Protein AF-A0A527W7A8-F1 (afdb_monomer_lite)

Secondary structure (DSSP, 8-state):
-PPPP------PPP--S-S----S---HHHHHHHHHHTHHHHHHHHHHHHHHHHHHHHHSPPP---------------------HHHHHHHHHHHHHHHHHHHT-HHHHHHHHHHHTTTT-HHHHSPPPP-

pLDDT: mean 78.2, std 15.67, range [44.62, 98.12]

Sequence (131 aa):
MNYANFPIDKRVPLPSADQEKGEDFIDVERLLGMAARQAKVVAVCAAIGLFLGVIYLQTTPKQYMSVASVLIDEGVNKVMDDISAASATQQTDATILSQIEILNSARLASEVVDKLKLDQNQDFMSPPQSA

Structure (mmCIF, N/CA/C/O backbone):
data_AF-A0A527W7A8-F1
#
_entry.id   AF-A0A527W7A8-F1
#
loop_
_atom_site.group_PDB
_atom_site.id
_atom_site.type_symbol
_atom_site.label_atom_id
_atom_site.label_alt_id
_atom_site.label_comp_id
_atom_site.label_asym_id
_atom_site.label_entity_id
_atom_site.label_seq_id
_atom_site.pdbx_PDB_ins_code
_atom_site.Cartn_x
_atom_site.Cartn_y
_atom_site.Cartn_z
_atom_site.occupancy
_atom_site.B_iso_or_equiv
_atom_site.auth_seq_id
_atom_site.auth_comp_id
_atom_site.auth_asym_id
_atom_site.auth_atom_id
_atom_site.pdbx_PDB_model_num
ATOM 1 N N . MET A 1 1 ? 74.240 38.604 -50.793 1.00 44.62 1 MET A N 1
ATOM 2 C CA . MET A 1 1 ? 72.874 38.109 -51.068 1.00 44.62 1 MET A CA 1
ATOM 3 C C . MET A 1 1 ? 72.053 38.321 -49.808 1.00 44.62 1 MET A C 1
ATOM 5 O O . MET A 1 1 ? 72.581 38.152 -48.720 1.00 44.62 1 MET A O 1
ATOM 9 N N . ASN A 1 2 ? 70.847 38.846 -49.988 1.00 54.19 2 ASN A N 1
ATOM 10 C CA . ASN A 1 2 ? 70.000 39.506 -48.996 1.00 54.19 2 ASN A CA 1
ATOM 11 C C . ASN A 1 2 ? 69.406 38.497 -47.990 1.00 54.19 2 ASN A C 1
ATOM 13 O O . ASN A 1 2 ? 68.955 37.435 -48.414 1.00 54.19 2 ASN A O 1
ATOM 17 N N . TYR A 1 3 ? 69.385 38.809 -46.691 1.00 57.94 3 TYR A N 1
ATOM 18 C CA . TYR A 1 3 ? 68.708 37.972 -45.691 1.00 57.94 3 TYR A CA 1
ATOM 19 C C . TYR A 1 3 ? 67.202 38.260 -45.720 1.00 57.94 3 TYR A C 1
ATOM 21 O O . TYR A 1 3 ? 66.781 39.411 -45.623 1.00 57.94 3 TYR A O 1
ATOM 29 N N . ALA A 1 4 ? 66.393 37.215 -45.891 1.00 68.75 4 ALA A N 1
ATOM 30 C CA . ALA A 1 4 ? 64.939 37.314 -45.901 1.00 68.75 4 ALA A CA 1
ATOM 31 C C . ALA A 1 4 ? 64.403 37.604 -44.488 1.00 68.75 4 ALA A C 1
ATOM 33 O O . ALA A 1 4 ? 64.673 36.862 -43.546 1.00 68.75 4 ALA A O 1
ATOM 34 N N . ASN A 1 5 ? 63.629 38.681 -44.360 1.00 59.59 5 ASN A N 1
ATOM 35 C CA . ASN A 1 5 ? 62.878 39.036 -43.161 1.00 59.59 5 ASN A CA 1
ATOM 36 C C . ASN A 1 5 ? 61.543 38.273 -43.146 1.00 59.59 5 ASN A C 1
ATOM 38 O O . ASN A 1 5 ? 60.737 38.447 -44.059 1.00 59.59 5 ASN A O 1
ATOM 42 N N . PHE A 1 6 ? 61.290 37.470 -42.111 1.00 67.25 6 PHE A N 1
ATOM 43 C CA . PHE A 1 6 ? 60.001 36.807 -41.889 1.00 67.25 6 PHE A CA 1
ATOM 44 C C . PHE A 1 6 ? 59.363 37.323 -40.591 1.00 67.25 6 PHE A C 1
ATOM 46 O O . PHE A 1 6 ? 59.891 37.046 -39.514 1.00 67.25 6 PHE A O 1
ATOM 53 N N . PRO A 1 7 ? 58.223 38.034 -40.648 1.00 65.19 7 PRO A N 1
ATOM 54 C CA . PRO A 1 7 ? 57.459 38.361 -39.456 1.00 65.19 7 PRO A CA 1
ATOM 55 C C . PRO A 1 7 ? 56.517 37.194 -39.143 1.00 65.19 7 PRO A C 1
ATOM 57 O O . PRO A 1 7 ? 55.516 36.997 -39.827 1.00 65.19 7 PRO A O 1
ATOM 60 N N . ILE A 1 8 ? 56.828 36.407 -38.115 1.00 62.62 8 ILE A N 1
ATOM 61 C CA . ILE A 1 8 ? 55.881 35.435 -37.561 1.00 62.62 8 ILE A CA 1
ATOM 62 C C . ILE A 1 8 ? 55.418 35.965 -36.209 1.00 62.62 8 ILE A C 1
ATOM 64 O O . ILE A 1 8 ? 55.997 35.671 -35.165 1.00 62.62 8 ILE A O 1
ATOM 68 N N . ASP A 1 9 ? 54.365 36.781 -36.265 1.00 65.06 9 ASP A N 1
ATOM 69 C CA . ASP A 1 9 ? 53.503 37.084 -35.127 1.00 65.06 9 ASP A CA 1
ATOM 70 C C . ASP A 1 9 ? 52.840 35.772 -34.687 1.00 65.06 9 ASP A C 1
ATOM 72 O O . ASP A 1 9 ? 51.842 35.324 -35.250 1.00 65.06 9 ASP A O 1
ATOM 76 N N . LYS A 1 10 ? 53.453 35.086 -33.721 1.00 61.34 10 LYS A N 1
ATOM 77 C CA . LYS A 1 10 ? 52.819 33.976 -33.010 1.00 61.34 10 LYS A CA 1
ATOM 78 C C . LYS A 1 10 ? 52.218 34.537 -31.732 1.00 61.34 10 LYS A C 1
ATOM 80 O O . LYS A 1 10 ? 52.777 34.395 -30.647 1.00 61.34 10 LYS A O 1
ATOM 85 N N . ARG A 1 11 ? 51.023 35.114 -31.858 1.00 65.44 11 ARG A N 1
ATOM 86 C CA . ARG A 1 11 ? 50.058 35.086 -30.757 1.00 65.44 11 ARG A CA 1
ATOM 87 C C . ARG A 1 11 ? 49.715 33.622 -30.526 1.00 65.44 11 ARG A C 1
ATOM 89 O O . ARG A 1 11 ? 48.864 33.059 -31.207 1.00 65.44 11 ARG A O 1
ATOM 96 N N . VAL A 1 12 ? 50.452 32.977 -29.630 1.00 67.75 12 VAL A N 1
ATOM 97 C CA . VAL A 1 12 ? 50.044 31.686 -29.088 1.00 67.75 12 VAL A CA 1
ATOM 98 C C . VAL A 1 12 ? 48.730 31.961 -28.355 1.00 67.75 12 VAL A C 1
ATOM 100 O O . VAL A 1 12 ? 48.738 32.781 -27.433 1.00 67.75 12 VAL A O 1
ATOM 103 N N . PRO A 1 13 ? 47.594 31.376 -28.772 1.00 61.34 13 PRO A N 1
ATOM 104 C CA . PRO A 1 13 ? 46.375 31.499 -27.998 1.00 61.34 13 PRO A CA 1
ATOM 105 C C . PRO A 1 13 ? 46.662 30.866 -26.640 1.00 61.34 13 PRO A C 1
ATOM 107 O O . PRO A 1 13 ? 47.143 29.732 -26.573 1.00 61.34 13 PRO A O 1
ATOM 110 N N . LEU A 1 14 ? 46.413 31.617 -25.568 1.00 65.12 14 LEU A N 1
ATOM 111 C CA . LEU A 1 14 ? 46.312 31.050 -24.229 1.00 65.12 14 LEU A CA 1
ATOM 112 C C . LEU A 1 14 ? 45.385 29.828 -24.326 1.00 65.12 14 LEU A C 1
ATOM 114 O O . LEU A 1 14 ? 44.365 29.933 -25.015 1.00 65.12 14 LEU A O 1
ATOM 118 N N . PRO A 1 15 ? 45.705 28.683 -23.695 1.00 64.19 15 PRO A N 1
ATOM 119 C CA . PRO A 1 15 ? 44.703 27.644 -23.516 1.00 64.19 15 PRO A CA 1
ATOM 120 C C . PRO A 1 15 ? 43.500 28.324 -22.868 1.00 64.19 15 PRO A C 1
ATOM 122 O O . PRO A 1 15 ? 43.628 28.880 -21.777 1.00 64.19 15 PRO A O 1
ATOM 125 N N . SER A 1 16 ? 42.384 28.388 -23.599 1.00 59.97 16 SER A N 1
ATOM 126 C CA . SER A 1 16 ? 41.155 28.991 -23.110 1.00 59.97 16 SER A CA 1
ATOM 127 C C . SER A 1 16 ? 40.847 28.358 -21.765 1.00 59.97 16 SER A C 1
ATOM 129 O O . SER A 1 16 ? 40.599 27.155 -21.667 1.00 59.97 16 SER A O 1
ATOM 131 N N . ALA A 1 17 ? 40.936 29.179 -20.727 1.00 60.56 17 ALA A N 1
ATOM 132 C CA . ALA A 1 17 ? 40.376 28.893 -19.430 1.00 60.56 17 ALA A CA 1
ATOM 133 C C . ALA A 1 17 ? 38.855 28.859 -19.601 1.00 60.56 17 ALA A C 1
ATOM 135 O O . ALA A 1 17 ? 38.196 29.858 -19.376 1.00 60.56 17 ALA A O 1
ATOM 136 N N . ASP A 1 18 ? 38.344 27.723 -20.068 1.00 54.94 18 ASP A N 1
ATOM 137 C CA . ASP A 1 18 ? 36.932 27.333 -20.038 1.00 54.94 18 ASP A CA 1
ATOM 138 C C . ASP A 1 18 ? 36.839 25.805 -19.831 1.00 54.94 18 ASP A C 1
ATOM 140 O O . ASP A 1 18 ? 35.985 25.118 -20.382 1.00 54.94 18 ASP A O 1
ATOM 144 N N . GLN A 1 19 ? 37.753 25.243 -19.030 1.00 54.28 19 GLN A N 1
ATOM 145 C CA . GLN A 1 19 ? 37.562 23.930 -18.395 1.00 54.28 19 GLN A CA 1
ATOM 146 C C . GLN A 1 19 ? 36.887 24.056 -17.024 1.00 54.28 19 GLN A C 1
ATOM 148 O O . GLN A 1 19 ? 36.992 23.153 -16.210 1.00 54.28 19 GLN A O 1
ATOM 153 N N . GLU A 1 20 ? 36.176 25.151 -16.760 1.00 58.75 20 GLU A N 1
ATOM 154 C CA . GLU A 1 20 ? 35.366 25.299 -15.552 1.00 58.75 20 GLU A CA 1
ATOM 155 C C . GLU A 1 20 ? 34.098 26.100 -15.849 1.00 58.75 20 GLU A C 1
ATOM 157 O O . GLU A 1 20 ? 33.990 27.279 -15.520 1.00 58.75 20 GLU A O 1
ATOM 162 N N . LYS A 1 21 ? 33.107 25.453 -16.474 1.00 52.56 21 LYS A N 1
ATOM 163 C CA . LYS A 1 21 ? 31.703 25.802 -16.229 1.00 52.56 21 LYS A CA 1
ATOM 164 C C . LYS A 1 21 ? 30.752 24.708 -16.686 1.00 52.56 21 LYS A C 1
ATOM 166 O O . LYS A 1 21 ? 30.623 24.416 -17.869 1.00 52.56 21 LYS A O 1
ATOM 171 N N . GLY A 1 22 ? 30.098 24.126 -15.695 1.00 54.97 22 GLY A N 1
ATOM 172 C CA . GLY A 1 22 ? 29.173 23.016 -15.828 1.00 54.97 22 GLY A CA 1
ATOM 173 C C . GLY A 1 22 ? 29.245 22.146 -14.584 1.00 54.97 22 GLY A C 1
ATOM 174 O O . GLY A 1 22 ? 29.568 20.973 -14.685 1.00 54.97 22 GLY A O 1
ATOM 175 N N . GLU A 1 23 ? 29.102 22.783 -13.420 1.00 54.47 23 GLU A N 1
ATOM 176 C CA . GLU A 1 2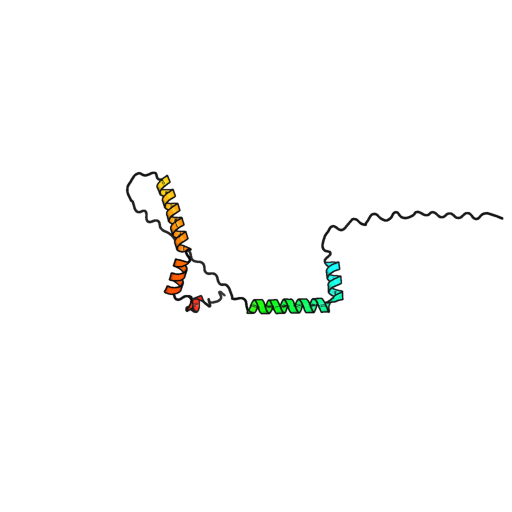3 ? 28.377 22.275 -12.255 1.00 54.47 23 GLU A CA 1
ATOM 177 C C . GLU A 1 23 ? 27.808 20.855 -12.409 1.00 54.47 23 GLU A C 1
ATOM 179 O O . GLU A 1 23 ? 27.144 20.572 -13.398 1.00 54.47 23 GLU A O 1
ATOM 184 N N . ASP A 1 24 ? 28.088 20.011 -11.409 1.00 64.56 24 ASP A N 1
ATOM 185 C CA . ASP A 1 24 ? 27.778 18.581 -11.216 1.00 64.56 24 ASP A CA 1
ATOM 186 C C . ASP A 1 24 ? 26.283 18.221 -11.382 1.00 64.56 24 ASP A C 1
ATOM 188 O O . ASP A 1 24 ? 25.619 17.684 -10.498 1.00 64.56 24 ASP A O 1
ATOM 192 N N . PHE A 1 25 ? 25.716 18.574 -12.528 1.00 68.12 25 PHE A N 1
ATOM 193 C CA . PHE A 1 25 ? 24.344 18.354 -12.921 1.00 68.12 25 PHE A CA 1
ATOM 194 C C . PHE A 1 25 ? 24.336 17.297 -14.010 1.00 68.12 25 PHE A C 1
ATOM 196 O O . PHE A 1 25 ? 25.089 17.326 -14.985 1.00 68.12 25 PHE A O 1
ATOM 203 N N . ILE A 1 26 ? 23.443 16.335 -13.825 1.00 78.81 26 ILE A N 1
ATOM 204 C CA . ILE A 1 26 ? 23.176 15.304 -14.810 1.00 78.81 26 ILE A CA 1
ATOM 205 C C . ILE A 1 26 ? 22.648 15.971 -16.085 1.00 78.81 26 ILE A C 1
ATOM 207 O O . ILE A 1 26 ? 21.526 16.476 -16.125 1.00 78.81 26 ILE A O 1
ATOM 211 N N . ASP A 1 27 ? 23.459 15.938 -17.140 1.00 88.12 27 ASP A N 1
ATOM 212 C CA . ASP A 1 27 ? 23.065 16.346 -18.485 1.00 88.12 27 ASP A CA 1
ATOM 213 C C . ASP A 1 27 ? 22.132 15.281 -19.091 1.00 88.12 27 ASP A C 1
ATOM 215 O O . ASP A 1 27 ? 22.561 14.246 -19.620 1.00 88.12 27 ASP A O 1
ATOM 219 N N . VAL A 1 28 ? 20.825 15.523 -18.959 1.00 90.62 28 VAL A N 1
ATOM 220 C CA . VAL A 1 28 ? 19.759 14.622 -19.424 1.00 90.62 28 VAL A CA 1
ATOM 221 C C . VAL A 1 28 ? 19.810 14.439 -20.941 1.00 90.62 28 VAL A C 1
ATOM 223 O O . VAL A 1 28 ? 19.531 13.346 -21.432 1.00 90.62 28 VAL A O 1
ATOM 226 N N . GLU A 1 29 ? 20.201 15.466 -21.693 1.00 87.62 29 GLU A N 1
ATOM 227 C CA . GLU A 1 29 ? 20.238 15.433 -23.156 1.00 87.62 29 GLU A CA 1
ATOM 228 C C . GLU A 1 29 ? 21.369 14.521 -23.646 1.00 87.62 29 GLU A C 1
ATOM 230 O O . GLU A 1 29 ? 21.175 13.667 -24.523 1.00 87.62 29 GLU A O 1
ATOM 235 N N . ARG A 1 30 ? 22.525 14.592 -22.979 1.00 86.19 30 ARG A N 1
ATOM 236 C CA . ARG A 1 30 ? 23.640 13.669 -23.204 1.00 86.19 30 ARG A CA 1
ATOM 237 C C . ARG A 1 30 ? 23.288 12.226 -22.830 1.00 86.19 30 ARG A C 1
ATOM 239 O O . ARG A 1 30 ? 23.622 11.313 -23.593 1.00 86.19 30 ARG A O 1
ATOM 246 N N . LEU A 1 31 ? 22.593 11.996 -21.713 1.00 87.50 31 LEU A N 1
ATOM 247 C CA . LEU A 1 31 ? 22.129 10.655 -21.322 1.00 87.50 31 LEU A CA 1
ATOM 248 C C . LEU A 1 31 ? 21.106 10.081 -22.306 1.00 87.50 31 LEU A C 1
ATOM 250 O O . LEU A 1 31 ? 21.201 8.911 -22.687 1.00 87.50 31 LEU A O 1
ATOM 254 N N . LEU A 1 32 ? 20.159 10.898 -22.764 1.00 88.94 32 LEU A N 1
ATOM 255 C CA . LEU A 1 32 ? 19.153 10.477 -23.735 1.00 88.94 32 LEU A CA 1
ATOM 256 C C . LEU A 1 32 ? 19.798 10.152 -25.089 1.00 88.94 32 LEU A C 1
ATOM 258 O O . LEU A 1 32 ? 19.444 9.155 -25.720 1.00 88.94 32 LEU A O 1
ATOM 262 N N . GLY A 1 33 ? 20.815 10.919 -25.494 1.00 89.00 33 GLY A N 1
ATOM 263 C CA . GLY A 1 33 ? 21.633 10.624 -26.670 1.00 89.00 33 GLY A CA 1
ATOM 264 C C . GLY A 1 33 ? 22.386 9.290 -26.569 1.00 89.00 33 GLY A C 1
ATOM 265 O O . GLY A 1 33 ? 22.476 8.550 -27.554 1.00 89.00 33 GLY A O 1
ATOM 266 N N . MET A 1 34 ? 22.891 8.936 -25.382 1.00 88.06 34 MET A N 1
ATOM 267 C CA . MET A 1 34 ? 23.497 7.621 -25.128 1.00 88.06 34 MET A CA 1
ATOM 268 C C . MET A 1 34 ? 22.453 6.497 -25.174 1.00 88.06 34 MET A C 1
ATOM 270 O O . MET A 1 34 ? 22.687 5.472 -25.820 1.00 88.06 34 MET A O 1
ATOM 274 N N . ALA A 1 35 ? 21.283 6.705 -24.565 1.00 88.19 35 ALA A N 1
ATOM 275 C CA . ALA A 1 35 ? 20.183 5.742 -24.570 1.00 88.19 35 ALA A CA 1
ATOM 276 C C . ALA A 1 35 ? 19.646 5.480 -25.989 1.00 88.19 35 ALA A C 1
ATOM 278 O O . ALA A 1 35 ? 19.442 4.327 -26.370 1.00 88.19 35 ALA A O 1
ATOM 279 N N . ALA A 1 36 ? 19.493 6.523 -26.811 1.00 89.00 36 ALA A N 1
ATOM 280 C CA . ALA A 1 36 ? 19.019 6.412 -28.192 1.00 89.00 36 ALA A CA 1
ATOM 281 C C . ALA A 1 36 ? 19.965 5.578 -29.075 1.00 89.00 36 ALA A C 1
ATOM 283 O O . ALA A 1 36 ? 19.512 4.787 -29.904 1.00 89.00 36 ALA A O 1
ATOM 284 N N . ARG A 1 37 ? 21.285 5.682 -28.861 1.00 90.62 37 ARG A N 1
ATOM 285 C CA . ARG A 1 37 ? 22.284 4.859 -29.571 1.00 90.62 37 ARG A CA 1
ATOM 286 C C . ARG A 1 37 ? 22.157 3.368 -29.260 1.00 90.62 37 ARG A C 1
ATOM 288 O O . ARG A 1 37 ? 22.506 2.542 -30.100 1.00 90.62 37 ARG A O 1
ATOM 295 N N . GLN A 1 38 ? 21.645 3.018 -28.082 1.00 91.31 38 GLN A N 1
ATOM 296 C CA . GLN A 1 38 ? 21.423 1.639 -27.645 1.00 91.31 38 GLN A CA 1
ATOM 297 C C . GLN A 1 38 ? 19.938 1.345 -27.393 1.00 91.31 38 GLN A C 1
ATOM 299 O O . GLN A 1 38 ? 19.596 0.550 -26.517 1.00 91.31 38 GLN A O 1
ATOM 304 N N . ALA A 1 39 ? 19.047 1.933 -28.201 1.00 90.81 39 ALA A N 1
ATOM 305 C CA . ALA A 1 39 ? 17.598 1.851 -28.007 1.00 90.81 39 ALA A CA 1
ATOM 306 C C . ALA A 1 39 ? 17.070 0.413 -27.860 1.00 90.81 39 ALA A C 1
ATOM 308 O O . ALA A 1 39 ? 16.141 0.179 -27.098 1.00 90.81 39 ALA A O 1
ATOM 309 N N . LYS A 1 40 ? 17.687 -0.574 -28.529 1.00 93.62 40 LYS A N 1
ATOM 310 C CA . LYS A 1 40 ? 17.321 -1.994 -28.379 1.00 93.62 40 LYS A CA 1
ATOM 311 C C . LYS A 1 40 ? 17.557 -2.521 -26.962 1.00 93.62 40 LYS A C 1
ATOM 313 O O . LYS A 1 40 ? 16.691 -3.195 -26.421 1.00 93.62 40 LYS A O 1
ATOM 318 N N . VAL A 1 41 ? 18.709 -2.215 -26.364 1.00 94.38 41 VAL A N 1
ATOM 319 C CA . VAL A 1 41 ? 19.047 -2.657 -24.999 1.00 94.38 41 VAL A CA 1
ATOM 320 C C . VAL A 1 41 ? 18.126 -1.971 -23.995 1.00 94.38 41 VAL A C 1
ATOM 322 O O . VAL A 1 41 ? 17.539 -2.635 -23.145 1.00 94.38 41 VAL A O 1
ATOM 325 N N . VAL A 1 42 ? 17.925 -0.659 -24.154 1.00 94.38 42 VAL A N 1
ATOM 326 C CA . VAL A 1 42 ? 17.009 0.125 -23.312 1.00 94.38 42 VAL A CA 1
ATOM 327 C C . VAL A 1 42 ? 15.581 -0.415 -23.404 1.00 94.38 42 VAL A C 1
ATOM 329 O O . VAL A 1 42 ? 14.940 -0.611 -22.376 1.00 94.38 42 VAL A O 1
ATOM 332 N N . ALA A 1 43 ? 15.099 -0.726 -24.610 1.00 95.38 43 ALA A N 1
ATOM 333 C CA . ALA A 1 43 ? 13.769 -1.289 -24.820 1.00 95.38 43 ALA A CA 1
ATOM 334 C C . ALA A 1 43 ? 13.605 -2.670 -24.170 1.00 95.38 43 ALA A C 1
ATOM 336 O O . ALA A 1 43 ? 12.571 -2.928 -23.560 1.00 95.38 43 ALA A O 1
ATOM 337 N N . VAL A 1 44 ? 14.616 -3.543 -24.249 1.00 97.25 44 VAL A N 1
ATOM 338 C CA . VAL A 1 44 ? 14.589 -4.852 -23.571 1.00 97.25 44 VAL A CA 1
ATOM 339 C C . VAL A 1 44 ? 14.530 -4.676 -22.054 1.00 97.25 44 VAL A C 1
ATOM 341 O O . VAL A 1 44 ? 13.679 -5.283 -21.409 1.00 97.25 44 VAL A O 1
ATOM 344 N N . CYS A 1 45 ? 15.371 -3.813 -21.480 1.00 96.62 45 CYS A N 1
ATOM 345 C CA . CYS A 1 45 ? 15.331 -3.527 -20.045 1.00 96.62 45 CYS A CA 1
ATOM 346 C C . CYS A 1 45 ? 13.980 -2.937 -19.615 1.00 96.62 45 CYS A C 1
ATOM 348 O O . CYS A 1 45 ? 13.419 -3.367 -18.608 1.00 96.62 45 CYS A O 1
ATOM 350 N N . ALA A 1 46 ? 13.430 -2.000 -20.391 1.00 96.50 46 ALA A N 1
ATOM 351 C CA . ALA A 1 46 ? 12.114 -1.424 -20.135 1.00 96.50 46 ALA A CA 1
ATOM 352 C C . ALA A 1 46 ? 11.007 -2.487 -20.196 1.00 96.50 46 ALA A C 1
ATOM 354 O O . ALA A 1 46 ? 10.146 -2.520 -19.321 1.00 96.50 46 ALA A O 1
ATOM 355 N N . ALA A 1 47 ? 11.058 -3.393 -21.176 1.00 97.88 47 ALA A N 1
ATOM 356 C CA . ALA A 1 47 ? 10.107 -4.493 -21.298 1.00 97.88 47 ALA A CA 1
ATOM 357 C C . ALA A 1 47 ? 10.184 -5.453 -20.103 1.00 97.88 47 ALA A C 1
ATOM 359 O O . ALA A 1 47 ? 9.147 -5.839 -19.571 1.00 97.88 47 ALA A O 1
ATOM 360 N N . ILE A 1 48 ? 11.391 -5.794 -19.639 1.00 98.12 48 ILE A N 1
ATOM 361 C CA . ILE A 1 48 ? 11.586 -6.622 -18.439 1.00 98.12 48 ILE A CA 1
ATOM 362 C C . ILE A 1 48 ? 11.030 -5.911 -17.201 1.00 98.12 48 ILE A C 1
ATOM 364 O O . ILE A 1 48 ? 10.290 -6.520 -16.432 1.00 98.12 48 ILE A O 1
ATOM 368 N N . GLY A 1 49 ? 11.341 -4.625 -17.015 1.00 97.94 49 GLY A N 1
ATOM 369 C CA . GLY A 1 49 ? 10.840 -3.842 -15.884 1.00 97.94 49 GLY A CA 1
ATOM 370 C C . GLY A 1 49 ? 9.314 -3.739 -15.876 1.00 97.94 49 GLY A C 1
ATOM 371 O O . GLY A 1 49 ? 8.688 -3.954 -14.841 1.00 97.94 49 GLY A O 1
ATOM 372 N N . LEU A 1 50 ? 8.708 -3.493 -17.039 1.00 98.00 50 LEU A N 1
ATOM 373 C CA . LEU A 1 50 ? 7.255 -3.459 -17.197 1.00 98.00 50 LEU A CA 1
ATOM 374 C C . LEU A 1 50 ? 6.646 -4.833 -16.900 1.00 98.00 50 LEU A C 1
ATOM 376 O O . LEU A 1 50 ? 5.687 -4.925 -16.139 1.00 98.00 50 LEU A O 1
ATOM 380 N N . PHE A 1 51 ? 7.232 -5.904 -17.435 1.00 98.12 51 PHE A N 1
ATOM 381 C CA . PHE A 1 51 ? 6.785 -7.271 -17.182 1.00 98.12 51 PHE A CA 1
ATOM 382 C C . PHE A 1 51 ? 6.816 -7.621 -15.688 1.00 98.12 51 PHE A C 1
ATOM 384 O O . PHE A 1 51 ? 5.824 -8.116 -15.152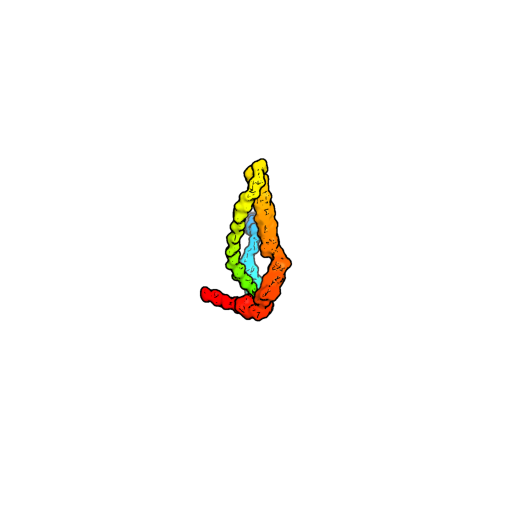 1.00 98.12 51 PHE A O 1
ATOM 391 N N . LEU A 1 52 ? 7.908 -7.295 -14.991 1.00 98.00 52 LEU A N 1
ATOM 392 C CA . LEU A 1 52 ? 8.009 -7.464 -13.539 1.00 98.00 52 LEU A CA 1
ATOM 393 C C . LEU A 1 52 ? 6.989 -6.600 -12.789 1.00 98.00 52 LEU A C 1
ATOM 395 O O . LEU A 1 52 ? 6.374 -7.081 -11.841 1.00 98.00 52 LEU A O 1
ATOM 399 N N . GLY A 1 53 ? 6.765 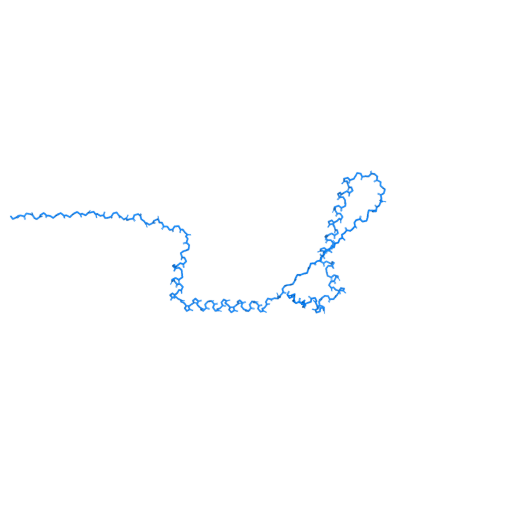-5.359 -13.228 1.00 97.25 53 GLY A N 1
ATOM 400 C CA . GLY A 1 53 ? 5.752 -4.473 -12.654 1.00 97.25 53 GLY A CA 1
ATOM 401 C C . GLY A 1 53 ? 4.332 -5.027 -12.787 1.00 97.25 53 GLY A C 1
ATOM 402 O O . GLY A 1 53 ? 3.558 -4.968 -11.836 1.00 97.25 53 GLY A O 1
ATOM 403 N N . VAL A 1 54 ? 3.997 -5.629 -13.931 1.00 97.19 54 VAL A N 1
ATOM 404 C CA . VAL A 1 54 ? 2.696 -6.285 -14.150 1.00 97.19 54 VAL A CA 1
ATOM 405 C C . VAL A 1 54 ? 2.548 -7.525 -13.271 1.00 97.19 54 VAL A C 1
ATOM 407 O O . VAL A 1 54 ? 1.497 -7.706 -12.657 1.00 97.19 54 VAL A O 1
ATOM 410 N N . ILE A 1 55 ? 3.590 -8.359 -13.171 1.00 97.44 55 ILE A N 1
ATOM 411 C CA . ILE A 1 55 ? 3.589 -9.504 -12.248 1.00 97.44 55 ILE A CA 1
ATOM 412 C C . ILE A 1 55 ? 3.358 -9.019 -10.819 1.00 97.44 55 ILE A C 1
ATOM 414 O O . ILE A 1 55 ? 2.487 -9.548 -10.133 1.00 97.44 55 ILE A O 1
ATOM 418 N N . TYR A 1 56 ? 4.089 -7.988 -10.393 1.00 96.38 56 TYR A N 1
ATOM 419 C CA . TYR A 1 56 ? 3.928 -7.397 -9.072 1.00 96.38 56 TYR A CA 1
ATOM 420 C C . TYR A 1 56 ? 2.471 -6.986 -8.840 1.00 96.38 56 TYR A C 1
ATOM 422 O O . TYR A 1 56 ? 1.839 -7.517 -7.932 1.00 96.38 56 TYR A O 1
ATOM 430 N N . LEU A 1 57 ? 1.890 -6.180 -9.735 1.00 94.12 57 LEU A N 1
ATOM 431 C CA . LEU A 1 57 ? 0.512 -5.697 -9.612 1.00 94.12 57 LEU A CA 1
ATOM 432 C C . LEU A 1 57 ? -0.539 -6.818 -9.550 1.00 94.12 57 LEU A C 1
ATOM 434 O O . LEU A 1 57 ? -1.548 -6.661 -8.868 1.00 94.12 57 LEU A O 1
ATOM 438 N N . GLN A 1 58 ? -0.317 -7.942 -10.239 1.00 93.56 58 GLN A N 1
ATOM 439 C CA . GLN A 1 58 ? -1.216 -9.101 -10.164 1.00 93.56 58 GLN A CA 1
ATOM 440 C C . GLN A 1 58 ? -1.042 -9.929 -8.886 1.00 93.56 58 GLN A C 1
ATOM 442 O O . GLN A 1 58 ? -1.989 -10.579 -8.450 1.00 93.56 58 GLN A O 1
ATOM 447 N N . THR A 1 59 ? 0.154 -9.938 -8.298 1.00 92.25 59 THR A N 1
ATOM 448 C CA . THR A 1 59 ? 0.453 -10.717 -7.082 1.00 92.25 59 THR A CA 1
ATOM 449 C C . THR A 1 59 ? 0.197 -9.948 -5.789 1.00 92.25 59 THR A C 1
ATOM 451 O O . THR A 1 59 ? -0.006 -10.567 -4.745 1.00 92.25 59 THR A O 1
ATOM 454 N N . THR A 1 60 ? 0.201 -8.613 -5.829 1.00 90.12 60 THR A N 1
ATOM 455 C CA . THR A 1 60 ? -0.005 -7.784 -4.641 1.00 90.12 60 THR A CA 1
ATOM 456 C C . THR A 1 60 ? -1.472 -7.833 -4.193 1.00 90.12 60 THR A C 1
ATOM 458 O O . THR A 1 60 ? -2.361 -7.481 -4.972 1.00 90.12 60 THR A O 1
ATOM 461 N N . PRO A 1 61 ? -1.760 -8.224 -2.936 1.00 84.06 61 PRO A N 1
ATOM 462 C CA . PRO A 1 61 ? -3.121 -8.196 -2.418 1.00 84.06 61 PRO A CA 1
ATOM 463 C C . PRO A 1 61 ? -3.617 -6.750 -2.293 1.00 84.06 61 PRO A C 1
ATOM 465 O O . PRO A 1 61 ? -2.879 -5.855 -1.878 1.00 84.06 61 PRO A O 1
ATOM 468 N N . LYS A 1 62 ? -4.889 -6.519 -2.631 1.00 81.31 62 LYS A N 1
ATOM 469 C CA . LYS A 1 62 ? -5.537 -5.212 -2.454 1.00 81.31 62 LYS A CA 1
ATOM 470 C C . LYS A 1 62 ? -5.672 -4.901 -0.961 1.00 81.31 62 LYS A C 1
ATOM 472 O O . LYS A 1 62 ? -6.117 -5.753 -0.197 1.00 81.31 62 LYS A O 1
ATOM 477 N N . GLN A 1 63 ? -5.308 -3.685 -0.561 1.00 81.12 63 GLN A N 1
ATOM 478 C CA . GLN A 1 63 ? -5.482 -3.197 0.808 1.00 81.12 63 GLN A CA 1
ATOM 479 C C . GLN A 1 63 ? -6.731 -2.315 0.886 1.00 81.12 63 GLN A C 1
ATOM 481 O O . GLN A 1 63 ? -6.932 -1.447 0.037 1.00 81.12 63 GLN A O 1
ATOM 486 N N . TYR A 1 64 ? -7.557 -2.542 1.906 1.00 80.94 64 TYR A N 1
ATOM 487 C CA . TYR A 1 64 ? -8.794 -1.802 2.156 1.00 80.94 64 TYR A CA 1
ATOM 488 C C . TYR A 1 64 ? -8.757 -1.208 3.565 1.00 80.94 64 TYR A C 1
ATOM 490 O O . TYR A 1 64 ? -8.248 -1.841 4.488 1.00 80.94 64 TYR A O 1
ATOM 498 N N . MET A 1 65 ? -9.289 0.004 3.733 1.00 80.25 65 MET A N 1
ATOM 499 C CA . MET A 1 65 ? -9.314 0.719 5.011 1.00 80.25 65 MET A CA 1
ATOM 500 C C . MET A 1 65 ? -10.753 1.098 5.364 1.00 80.25 65 MET A C 1
ATOM 502 O O . MET A 1 65 ? -11.470 1.639 4.525 1.00 80.25 65 MET A O 1
ATOM 506 N N . SER A 1 66 ? -11.152 0.839 6.610 1.00 81.56 66 SER A N 1
ATOM 507 C CA . SER A 1 66 ? -12.433 1.263 7.181 1.00 81.56 66 SER A CA 1
ATOM 508 C C . SER A 1 66 ? -12.177 2.098 8.431 1.00 81.56 66 SER A C 1
ATOM 510 O O . SER A 1 66 ? -11.252 1.805 9.189 1.00 81.56 66 SER A O 1
ATOM 512 N N . VAL A 1 67 ? -12.974 3.146 8.633 1.00 84.81 67 VAL A N 1
ATOM 513 C CA . VAL A 1 67 ? -12.830 4.081 9.754 1.00 84.81 67 VAL A CA 1
ATOM 514 C C . VAL A 1 67 ? -14.143 4.135 10.524 1.00 84.81 67 VAL A C 1
ATOM 516 O O . VAL A 1 67 ? -15.208 4.291 9.931 1.00 84.81 67 VAL A O 1
ATOM 519 N N . ALA A 1 68 ? -14.059 4.033 11.849 1.00 86.94 68 ALA A N 1
ATOM 520 C CA . ALA A 1 68 ? -15.185 4.176 12.764 1.00 86.94 68 ALA A CA 1
ATOM 521 C C . ALA A 1 68 ? -14.812 5.133 13.904 1.00 86.94 68 ALA A C 1
ATOM 523 O O . ALA A 1 68 ? -13.653 5.198 14.314 1.00 86.94 68 ALA A O 1
ATOM 524 N N . SER A 1 69 ? -15.793 5.872 14.422 1.00 87.50 69 SER A N 1
ATOM 525 C CA . SER A 1 69 ? -15.618 6.776 15.563 1.00 87.50 69 SER A CA 1
ATOM 526 C C . SER A 1 69 ? -16.368 6.235 16.774 1.00 87.50 69 SER A C 1
ATOM 528 O O . SER A 1 69 ? -17.541 5.881 16.668 1.00 87.50 69 SER A O 1
ATOM 530 N N . VAL A 1 70 ? -15.692 6.184 17.921 1.00 84.56 70 VAL A N 1
ATOM 531 C CA . VAL A 1 70 ? -16.248 5.716 19.196 1.00 84.56 70 VAL A CA 1
ATOM 532 C C . VAL A 1 70 ? -16.183 6.863 20.197 1.00 84.56 70 VAL A C 1
ATOM 534 O O . VAL A 1 70 ? -15.128 7.469 20.371 1.00 84.56 70 VAL A O 1
ATOM 537 N N . LEU A 1 71 ? -17.313 7.167 20.835 1.00 85.94 71 LEU A N 1
ATOM 538 C CA . LEU A 1 71 ? -17.394 8.151 21.911 1.00 85.94 71 LEU A CA 1
ATOM 539 C C . LEU A 1 71 ? -17.245 7.434 23.258 1.00 85.94 71 LEU A C 1
ATOM 541 O O . LEU A 1 71 ? -17.962 6.468 23.517 1.00 85.94 71 LEU A O 1
ATOM 545 N N . ILE A 1 72 ? -16.331 7.913 24.100 1.00 77.38 72 ILE A N 1
ATOM 546 C CA . ILE A 1 72 ? -16.142 7.433 25.473 1.00 77.38 72 ILE A CA 1
ATOM 547 C C . ILE A 1 72 ? -16.841 8.430 26.397 1.00 77.38 72 ILE A C 1
ATOM 549 O O . ILE A 1 72 ? -16.511 9.613 26.378 1.00 77.38 72 ILE A O 1
ATOM 553 N N . ASP A 1 73 ? -17.824 7.955 27.163 1.00 75.69 73 ASP A N 1
ATOM 554 C CA . ASP A 1 73 ? -18.510 8.751 28.181 1.00 75.69 73 ASP A CA 1
ATOM 555 C C . ASP A 1 73 ? -18.010 8.341 29.567 1.00 75.69 73 ASP A C 1
ATOM 557 O O . ASP A 1 73 ? -18.156 7.195 30.007 1.00 75.69 73 ASP A O 1
ATOM 561 N N . GLU A 1 74 ? -17.392 9.291 30.251 1.00 63.91 74 GLU A N 1
ATOM 562 C CA . GLU A 1 74 ? -16.942 9.157 31.624 1.00 63.91 74 GLU A CA 1
ATOM 563 C C . GLU A 1 74 ? -18.130 9.452 32.532 1.00 63.91 74 GLU A C 1
ATOM 565 O O . GLU A 1 74 ? -18.266 10.549 33.075 1.00 63.91 74 GLU A O 1
ATOM 570 N N . GLY A 1 75 ? -19.035 8.484 32.679 1.00 57.66 75 GLY A N 1
ATOM 571 C CA . GLY A 1 75 ? -20.111 8.588 33.656 1.00 57.66 75 GLY A CA 1
ATOM 572 C C . GLY A 1 75 ? -19.508 8.936 35.017 1.00 57.66 75 GLY A C 1
ATOM 573 O O . GLY A 1 75 ? -18.890 8.084 35.653 1.00 57.66 75 GLY A O 1
ATOM 574 N N . VAL A 1 76 ? -19.644 10.203 35.425 1.00 52.00 76 VAL A N 1
ATOM 575 C CA . VAL A 1 76 ? -19.121 10.769 36.673 1.00 52.00 76 VAL A CA 1
ATOM 576 C C . VAL A 1 76 ? -19.752 10.005 37.822 1.00 52.00 76 VAL A C 1
ATOM 578 O O . VAL A 1 76 ? -20.821 10.348 38.334 1.00 52.00 76 VAL A O 1
ATOM 581 N N . ASN A 1 77 ? -19.101 8.919 38.220 1.00 50.00 77 ASN A N 1
ATOM 582 C CA . ASN A 1 77 ? -19.461 8.203 39.416 1.00 50.00 77 ASN A CA 1
ATOM 583 C C . ASN A 1 77 ? -19.064 9.142 40.556 1.00 50.00 77 ASN A C 1
ATOM 585 O O . ASN A 1 77 ? -17.889 9.247 40.899 1.00 50.00 77 ASN A O 1
ATOM 589 N N . LYS A 1 78 ? -20.044 9.901 41.064 1.00 48.66 78 LYS A N 1
ATOM 590 C CA . LYS A 1 78 ? -19.955 10.728 42.272 1.00 48.66 78 LYS A CA 1
ATOM 591 C C . LYS A 1 78 ? -19.513 9.844 43.440 1.00 48.66 78 LYS A C 1
ATOM 593 O O . LYS A 1 78 ? -20.337 9.385 44.224 1.00 48.66 78 LYS A O 1
ATOM 598 N N . VAL A 1 79 ? -18.218 9.587 43.550 1.00 51.47 79 VAL A N 1
ATOM 599 C CA . VAL A 1 79 ? -17.603 9.048 44.754 1.00 51.47 79 VAL A CA 1
ATOM 600 C C . VAL A 1 79 ? -17.014 10.247 45.470 1.00 51.47 79 VAL A C 1
ATOM 602 O O . VAL A 1 79 ? -15.943 10.746 45.151 1.00 51.47 79 VAL A O 1
ATOM 605 N N . MET A 1 80 ? -17.858 10.760 46.357 1.00 54.03 80 MET A N 1
ATOM 606 C CA . MET A 1 80 ? -17.524 11.511 47.554 1.00 54.03 80 MET A CA 1
ATOM 607 C C . MET A 1 80 ? -16.120 11.161 48.077 1.00 54.03 80 MET A C 1
ATOM 609 O O . MET A 1 80 ? -15.914 10.059 48.574 1.00 54.03 80 MET A O 1
ATOM 613 N N . ASP A 1 81 ? -15.159 12.059 47.897 1.00 49.09 81 ASP A N 1
ATOM 614 C CA . ASP A 1 81 ? -14.452 12.726 48.996 1.00 49.09 81 ASP A CA 1
ATOM 615 C C . ASP A 1 81 ? -13.420 13.713 48.433 1.00 49.09 81 ASP A C 1
ATOM 617 O O . ASP A 1 81 ? -12.819 13.490 47.381 1.00 49.09 81 ASP A O 1
ATOM 621 N N . ASP A 1 82 ? -13.261 14.831 49.140 1.00 51.25 82 ASP A N 1
ATOM 622 C CA . ASP A 1 82 ? -12.398 15.979 48.8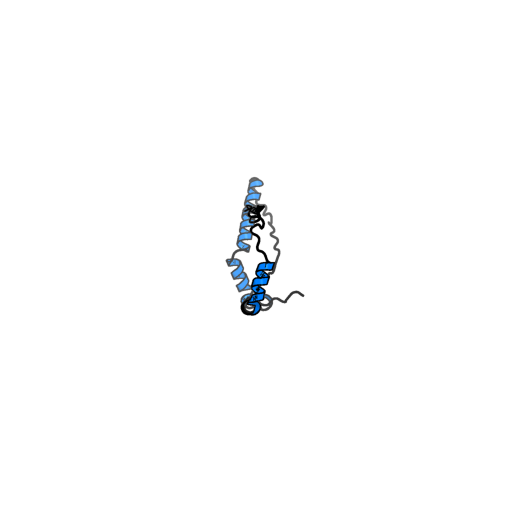50 1.00 51.25 82 ASP A CA 1
ATOM 623 C C . ASP A 1 82 ? -10.913 15.610 48.645 1.00 51.25 82 ASP A C 1
ATOM 625 O O . ASP A 1 82 ? -10.060 15.847 49.502 1.00 51.25 82 ASP A O 1
ATOM 629 N N . ILE A 1 83 ? -10.561 15.074 47.476 1.00 53.97 83 ILE A N 1
ATOM 630 C CA . ILE A 1 83 ? -9.172 14.946 47.028 1.00 53.97 83 ILE A CA 1
ATOM 631 C C . ILE A 1 83 ? -9.041 15.680 45.697 1.00 53.97 83 ILE A C 1
ATOM 633 O O . ILE A 1 83 ? -9.366 15.165 44.634 1.00 53.97 83 ILE A O 1
ATOM 637 N N . SER A 1 84 ? -8.600 16.935 45.820 1.00 53.22 84 SER A N 1
ATOM 638 C CA . SER A 1 84 ? -7.998 17.808 44.808 1.00 53.22 84 SER A CA 1
ATOM 639 C C . SER A 1 84 ? -8.396 17.530 43.352 1.00 53.22 84 SER A C 1
ATOM 641 O O . SER A 1 84 ? -7.875 16.618 42.720 1.00 53.22 84 SER A O 1
ATOM 643 N N . ALA A 1 85 ? -9.214 18.411 42.767 1.00 57.50 85 ALA A N 1
ATOM 644 C CA . ALA A 1 85 ? -9.643 18.355 41.363 1.00 57.50 85 ALA A CA 1
ATOM 645 C C . ALA A 1 85 ? -8.508 18.078 40.345 1.00 57.50 85 ALA A C 1
ATOM 647 O O . ALA A 1 85 ? -8.743 17.420 39.341 1.00 57.50 85 ALA A O 1
ATOM 648 N N . ALA A 1 86 ? -7.268 18.503 40.622 1.00 57.69 86 ALA A N 1
ATOM 649 C CA . ALA A 1 86 ? -6.100 18.197 39.789 1.00 57.69 86 ALA A CA 1
ATOM 650 C C . ALA A 1 86 ? -5.687 16.706 39.799 1.00 57.69 86 ALA A C 1
ATOM 652 O O . ALA A 1 86 ? -5.263 16.181 38.772 1.00 57.69 86 ALA A O 1
ATOM 653 N N . SER A 1 87 ? -5.822 16.013 40.934 1.00 57.94 87 SER A N 1
ATOM 654 C CA . SER A 1 87 ? -5.559 14.573 41.066 1.00 57.94 87 SER A CA 1
ATOM 655 C C . SER A 1 87 ? -6.654 13.740 40.400 1.00 57.94 87 SER A C 1
ATOM 657 O O . SER A 1 87 ? -6.352 12.728 39.771 1.00 57.94 87 SER A O 1
ATOM 659 N N . ALA A 1 88 ? -7.909 14.201 40.470 1.00 61.00 88 ALA A N 1
ATOM 660 C CA . ALA A 1 88 ? -9.025 13.584 39.759 1.00 61.00 88 ALA A CA 1
ATOM 661 C C . ALA A 1 88 ? -8.831 13.649 38.231 1.00 61.00 88 ALA A C 1
ATOM 663 O O . ALA A 1 88 ? -8.941 12.621 37.570 1.00 61.00 88 ALA A O 1
ATOM 664 N N . THR A 1 89 ? -8.442 14.806 37.674 1.00 61.38 89 THR A N 1
ATOM 665 C CA . THR A 1 89 ? -8.164 14.947 36.230 1.00 61.38 89 THR A CA 1
ATOM 666 C C . THR A 1 89 ? -7.015 14.048 35.755 1.00 61.38 89 THR A C 1
ATOM 668 O O . THR A 1 89 ? -7.159 13.358 34.753 1.00 61.38 89 THR A O 1
ATOM 671 N N . GLN A 1 90 ? -5.893 13.982 36.484 1.00 62.09 90 GLN A N 1
ATOM 672 C CA . GLN A 1 90 ? -4.758 13.132 36.084 1.00 62.09 90 GLN A CA 1
ATOM 673 C C . GLN A 1 90 ? -5.087 11.631 36.126 1.00 62.09 90 GLN A C 1
ATOM 675 O O . GLN A 1 90 ? -4.608 10.863 35.290 1.00 62.09 90 GLN A O 1
ATOM 680 N N . GLN A 1 91 ? -5.908 11.198 37.088 1.00 63.91 91 GLN A N 1
ATOM 681 C CA . GLN A 1 91 ? -6.346 9.806 37.182 1.00 63.91 91 GLN A CA 1
ATOM 682 C C . GLN A 1 91 ? -7.340 9.443 36.068 1.00 63.91 91 GLN A C 1
ATOM 684 O O . GLN A 1 91 ? -7.290 8.329 35.538 1.00 63.91 91 GLN A O 1
ATOM 689 N N . THR A 1 92 ? -8.196 10.389 35.678 1.00 71.69 92 THR A N 1
ATOM 690 C CA . THR A 1 92 ? -9.075 10.271 34.513 1.00 71.69 92 THR A CA 1
ATOM 691 C C . THR A 1 92 ? -8.268 10.094 33.228 1.00 71.69 92 THR A C 1
ATOM 693 O O . THR A 1 92 ? -8.479 9.104 32.530 1.00 71.69 92 THR A O 1
ATOM 696 N N . ASP A 1 93 ? -7.273 10.946 32.963 1.00 75.19 93 ASP A N 1
ATOM 697 C CA . ASP A 1 93 ? -6.432 10.844 31.759 1.00 75.19 93 ASP A CA 1
ATOM 698 C C . ASP A 1 93 ? -5.714 9.488 31.671 1.00 75.19 93 ASP A C 1
ATOM 700 O O . ASP A 1 93 ? -5.730 8.827 30.631 1.00 75.19 93 ASP A O 1
ATOM 704 N N . ALA A 1 94 ? -5.133 9.018 32.782 1.00 79.62 94 ALA A N 1
ATOM 705 C CA . ALA A 1 94 ? -4.500 7.699 32.846 1.00 79.62 94 ALA A CA 1
ATOM 706 C C . ALA A 1 94 ? -5.499 6.553 32.587 1.00 79.62 94 ALA A C 1
ATOM 708 O O . ALA A 1 94 ? -5.155 5.544 31.965 1.00 79.62 94 ALA A O 1
ATOM 709 N N . THR A 1 95 ? -6.747 6.714 33.030 1.00 77.81 95 THR A N 1
ATOM 710 C CA . THR A 1 95 ? -7.822 5.740 32.802 1.00 77.81 95 THR A CA 1
ATOM 711 C C . THR A 1 95 ? -8.271 5.734 31.341 1.00 77.81 95 THR A C 1
ATOM 713 O O . THR A 1 95 ? -8.417 4.655 30.765 1.00 77.81 95 THR A O 1
ATOM 716 N N . ILE A 1 96 ? -8.428 6.903 30.713 1.00 81.25 96 ILE A N 1
ATOM 717 C CA . ILE A 1 96 ? -8.758 7.028 29.284 1.00 81.25 96 ILE A CA 1
ATOM 718 C C . ILE A 1 96 ? -7.655 6.403 28.429 1.00 81.25 96 ILE A C 1
ATOM 720 O O . ILE A 1 96 ? -7.943 5.599 27.545 1.00 81.25 96 ILE A O 1
ATOM 724 N N . LEU A 1 97 ? -6.389 6.718 28.712 1.00 85.94 97 LEU A N 1
ATOM 725 C CA . LEU A 1 97 ? -5.248 6.151 27.988 1.00 85.94 97 LEU A CA 1
ATOM 726 C C . LEU A 1 97 ? -5.214 4.621 28.099 1.00 85.94 97 LEU A C 1
ATOM 728 O O . LEU A 1 97 ? -5.003 3.939 27.099 1.00 85.94 97 LEU A O 1
ATOM 732 N N . SER A 1 98 ? -5.496 4.078 29.286 1.00 86.50 98 SER A N 1
ATOM 733 C CA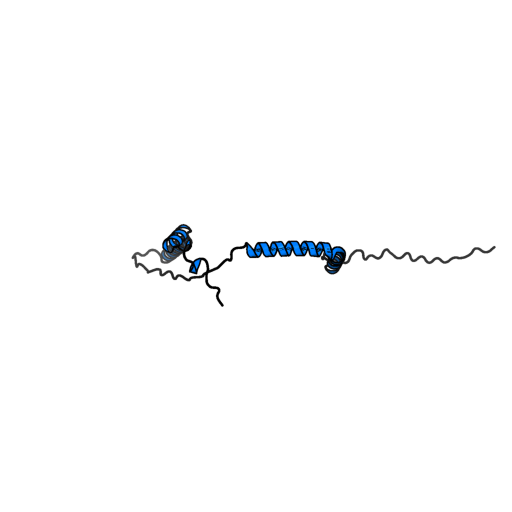 . SER A 1 98 ? -5.625 2.630 29.491 1.00 86.50 98 SER A CA 1
ATOM 734 C C . SER A 1 98 ? -6.772 2.027 28.666 1.00 86.50 98 SER A C 1
ATOM 736 O O . SER A 1 98 ? -6.605 0.980 28.043 1.00 86.50 98 SER A O 1
ATOM 738 N N . GLN A 1 99 ? -7.926 2.699 28.585 1.00 84.31 99 GLN A N 1
ATOM 739 C CA . GLN A 1 99 ? -9.048 2.246 27.752 1.00 84.31 99 GLN A CA 1
ATOM 740 C C . GLN A 1 99 ? -8.714 2.277 26.255 1.00 84.31 99 GLN A C 1
ATOM 742 O O . GLN A 1 99 ? -9.042 1.328 25.544 1.00 84.31 99 GLN A O 1
ATOM 747 N N . ILE A 1 100 ? -8.029 3.320 25.778 1.00 86.44 100 ILE A N 1
ATOM 748 C CA . ILE A 1 100 ? -7.555 3.410 24.387 1.00 86.44 100 ILE A CA 1
ATOM 749 C C . ILE A 1 100 ? -6.573 2.273 24.080 1.00 86.44 100 ILE A C 1
ATOM 751 O O . ILE A 1 100 ? -6.666 1.651 23.021 1.00 86.44 100 ILE A O 1
ATOM 755 N N . GLU A 1 101 ? -5.666 1.962 25.006 1.00 87.56 101 GLU A N 1
ATOM 756 C CA . GLU A 1 101 ? -4.716 0.857 24.854 1.00 87.56 101 GLU A CA 1
ATOM 757 C C . GLU A 1 101 ? -5.436 -0.496 24.774 1.00 87.56 101 GLU A C 1
ATOM 759 O O . GLU A 1 101 ? -5.132 -1.325 23.916 1.00 87.56 101 GLU A O 1
ATOM 764 N N . ILE A 1 102 ? -6.453 -0.709 25.615 1.00 88.62 102 ILE A N 1
ATOM 765 C CA . ILE A 1 102 ? -7.285 -1.917 25.553 1.00 88.62 102 ILE A CA 1
ATOM 766 C C . ILE A 1 102 ? -8.017 -2.004 24.205 1.00 88.62 102 ILE A C 1
ATOM 768 O O . ILE A 1 102 ? -8.040 -3.086 23.609 1.00 88.62 102 ILE A O 1
ATOM 772 N N . LEU A 1 103 ? -8.564 -0.890 23.696 1.00 87.62 103 LEU A N 1
ATOM 773 C CA . LEU A 1 103 ? -9.226 -0.837 22.385 1.00 87.62 103 LEU A CA 1
ATOM 774 C C . LEU A 1 103 ? -8.271 -1.159 21.226 1.00 87.62 103 LEU A C 1
ATOM 776 O O . LEU A 1 103 ? -8.674 -1.841 20.286 1.00 87.62 103 LEU A O 1
ATOM 780 N N . ASN A 1 104 ? -7.010 -0.731 21.308 1.00 88.06 104 ASN A N 1
ATOM 781 C CA . ASN A 1 104 ? -5.976 -1.035 20.312 1.00 88.06 104 ASN A CA 1
ATOM 782 C C . ASN A 1 104 ? -5.279 -2.387 20.528 1.00 88.06 104 ASN A C 1
ATOM 784 O O . ASN A 1 104 ? -4.392 -2.762 19.757 1.00 88.06 104 ASN A O 1
ATOM 788 N N . SER A 1 105 ? -5.653 -3.141 21.562 1.00 94.62 105 SER A N 1
ATOM 789 C CA . SER A 1 105 ? -4.970 -4.389 21.882 1.00 94.62 105 SER A CA 1
ATOM 790 C C . SER A 1 105 ? -5.244 -5.484 20.843 1.00 94.62 105 SER A C 1
ATOM 792 O O . SER A 1 105 ? -6.382 -5.755 20.451 1.00 94.62 105 SER A O 1
ATOM 794 N N . ALA A 1 106 ? -4.190 -6.210 20.459 1.00 92.06 106 ALA A N 1
ATOM 795 C CA . ALA A 1 106 ? -4.297 -7.349 19.542 1.00 92.06 106 ALA A CA 1
ATOM 796 C C . ALA A 1 106 ? -5.217 -8.460 20.080 1.00 92.06 106 ALA A C 1
ATOM 798 O O . ALA A 1 106 ? -5.868 -9.164 19.310 1.00 92.06 106 ALA A O 1
ATOM 799 N N . ARG A 1 107 ? -5.300 -8.604 21.410 1.00 93.44 107 ARG A N 1
ATOM 800 C CA . ARG A 1 107 ? -6.177 -9.587 22.052 1.00 93.44 107 ARG A CA 1
ATOM 801 C C . ARG A 1 107 ? -7.649 -9.277 21.795 1.00 93.44 107 ARG A C 1
ATOM 803 O O . ARG A 1 107 ? -8.390 -10.182 21.424 1.00 93.44 107 ARG A O 1
ATOM 810 N N . LEU A 1 108 ? -8.061 -8.020 21.980 1.00 92.06 108 LEU A N 1
ATOM 811 C CA . LEU A 1 108 ? -9.431 -7.609 21.685 1.00 92.06 108 LEU A CA 1
ATOM 812 C C . LEU A 1 108 ? -9.730 -7.757 20.187 1.00 92.06 108 LEU A C 1
ATOM 814 O O . LEU A 1 108 ? -10.779 -8.288 19.835 1.00 92.06 108 LEU A O 1
ATOM 818 N N . ALA A 1 109 ? -8.795 -7.364 19.316 1.00 91.62 109 ALA A N 1
ATOM 819 C CA . ALA A 1 109 ? -8.948 -7.519 17.869 1.00 91.62 109 ALA A CA 1
ATOM 820 C C . ALA A 1 109 ? -9.161 -8.987 17.450 1.00 91.62 109 ALA A C 1
ATOM 822 O O . ALA A 1 109 ? -10.066 -9.265 16.666 1.00 91.62 109 ALA A O 1
ATOM 823 N N . SER A 1 110 ? -8.388 -9.929 18.006 1.00 93.31 110 SER A N 1
ATOM 824 C CA . SER A 1 110 ? -8.554 -11.366 17.733 1.00 93.31 110 SER A CA 1
ATOM 825 C C . SER A 1 110 ? -9.928 -11.876 18.169 1.00 93.31 110 SER A C 1
ATOM 827 O O . SER A 1 110 ? -10.608 -12.537 17.393 1.00 93.31 110 SER A O 1
ATOM 829 N N . GLU A 1 111 ? -10.376 -11.514 19.374 1.00 94.62 111 GLU A N 1
ATOM 830 C CA . GLU A 1 111 ? -11.705 -11.903 19.865 1.00 94.62 111 GLU A CA 1
ATOM 831 C C . GLU A 1 111 ? -12.827 -11.346 18.979 1.00 94.62 111 GLU A C 1
ATOM 833 O O . GLU A 1 111 ? -13.795 -12.046 18.691 1.00 94.62 111 GLU A O 1
ATOM 838 N N . VAL A 1 112 ? -12.708 -10.106 18.495 1.00 92.75 112 VAL A N 1
ATOM 839 C CA . VAL A 1 112 ? -13.690 -9.520 17.568 1.00 92.75 112 VAL A CA 1
ATOM 840 C C . VAL A 1 112 ? -13.709 -10.268 16.231 1.00 92.75 112 VAL A C 1
ATOM 842 O O . VAL A 1 112 ? -14.797 -10.576 15.736 1.00 92.75 112 VAL A O 1
ATOM 845 N N . VAL A 1 113 ? -12.537 -10.595 15.670 1.00 93.94 113 VAL A N 1
ATOM 846 C CA . VAL A 1 113 ? -12.416 -11.390 14.434 1.00 93.94 113 VAL A CA 1
ATOM 847 C C . VAL A 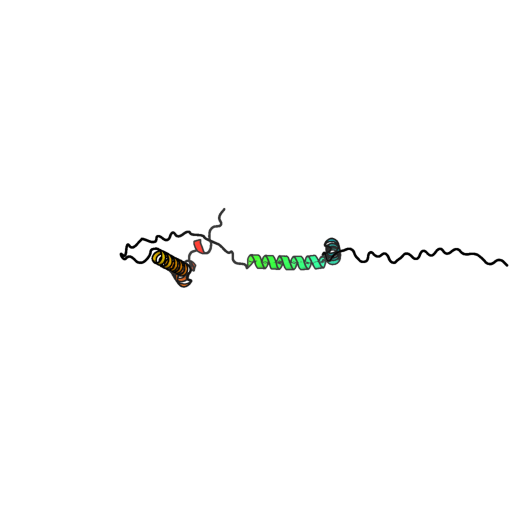1 113 ? -13.105 -12.741 14.595 1.00 93.94 113 VAL A C 1
ATOM 849 O O . VAL A 1 113 ? -13.923 -13.098 13.747 1.00 93.94 113 VAL A O 1
ATOM 852 N N . ASP A 1 114 ? -12.851 -13.439 15.701 1.00 94.75 114 ASP A N 1
ATOM 853 C CA . ASP A 1 114 ? -13.417 -14.762 15.973 1.00 94.75 114 ASP A CA 1
ATOM 854 C C . ASP A 1 114 ? -14.934 -14.703 16.215 1.00 94.75 114 ASP A C 1
ATOM 856 O O . ASP A 1 114 ? -15.696 -15.524 15.694 1.00 94.75 114 ASP A O 1
ATOM 860 N N . LYS A 1 115 ? -15.407 -13.712 16.984 1.00 94.44 115 LYS A N 1
ATOM 861 C CA . LYS A 1 115 ? -16.835 -13.543 17.306 1.00 94.44 115 LYS A CA 1
ATOM 862 C C . LYS A 1 115 ? -17.671 -13.171 16.089 1.00 94.44 115 LYS A C 1
ATOM 864 O O . LYS A 1 115 ? -18.791 -13.666 15.960 1.00 94.44 115 LYS A O 1
ATOM 869 N N . LEU A 1 116 ? -17.149 -12.308 15.221 1.00 93.56 116 LEU A N 1
ATOM 870 C CA . LEU A 1 116 ? -17.833 -11.871 14.001 1.00 93.56 116 LEU A CA 1
ATOM 871 C C . LEU A 1 116 ? -17.504 -12.750 12.787 1.00 93.56 116 LEU A C 1
ATOM 873 O O . LEU A 1 116 ? -18.093 -12.545 11.726 1.00 93.56 116 LEU A O 1
ATOM 877 N N . LYS A 1 117 ? -16.595 -13.724 12.943 1.00 92.62 117 LYS A N 1
ATOM 878 C CA . LYS A 1 117 ? -16.091 -14.604 11.877 1.00 92.62 117 LYS A CA 1
ATOM 879 C C . LYS A 1 117 ? -15.663 -13.813 10.646 1.00 92.62 117 LYS A C 1
ATOM 881 O O . LYS A 1 117 ? -16.095 -14.088 9.524 1.00 92.62 117 LYS A O 1
ATOM 886 N N . LEU A 1 118 ? -14.872 -12.765 10.871 1.00 90.75 118 LEU A N 1
ATOM 887 C CA . LEU A 1 118 ? -14.496 -11.827 9.809 1.00 90.75 118 LEU A CA 1
ATOM 888 C C . LEU A 1 118 ? -13.661 -12.501 8.711 1.00 90.75 118 LEU A C 1
ATOM 890 O O . LEU A 1 118 ? -13.734 -12.089 7.559 1.00 90.75 118 LEU A O 1
ATOM 894 N N . ASP A 1 119 ? -12.948 -13.576 9.047 1.00 89.00 119 ASP A N 1
ATOM 895 C CA . ASP A 1 119 ? -12.216 -14.450 8.123 1.00 89.00 119 ASP A CA 1
ATOM 896 C C . ASP A 1 119 ? -13.130 -15.215 7.143 1.00 89.00 119 ASP A C 1
ATOM 898 O O . ASP A 1 119 ? -12.700 -15.597 6.055 1.00 89.00 119 ASP A O 1
ATOM 902 N N . GLN A 1 120 ? -14.393 -15.427 7.518 1.00 90.75 120 GLN A N 1
ATOM 903 C CA . GLN A 1 120 ? -15.407 -16.142 6.734 1.00 90.75 120 GLN A CA 1
ATOM 904 C C . GLN A 1 120 ? -16.464 -15.207 6.134 1.00 90.75 120 GLN A C 1
ATOM 906 O O . GLN A 1 120 ? -17.318 -15.650 5.362 1.00 90.75 120 GLN A O 1
ATOM 911 N N . ASN A 1 121 ? -16.430 -13.920 6.476 1.00 88.00 121 ASN A N 1
ATOM 912 C CA . ASN A 1 121 ? -17.383 -12.937 5.989 1.00 88.00 121 ASN A CA 1
ATOM 913 C C . ASN A 1 121 ? -16.933 -12.377 4.626 1.00 88.00 121 ASN A C 1
ATOM 915 O O . ASN A 1 121 ? -15.964 -11.622 4.547 1.00 88.00 121 ASN A O 1
ATOM 919 N N . GLN A 1 122 ? -17.655 -12.717 3.550 1.00 83.62 122 GLN A N 1
ATOM 920 C CA . GLN A 1 122 ? -17.340 -12.224 2.202 1.00 83.62 122 GLN A CA 1
ATOM 921 C C . GLN A 1 122 ? -17.438 -10.701 2.074 1.00 83.62 122 GLN A C 1
ATOM 923 O O . GLN A 1 122 ? -16.599 -10.121 1.390 1.00 83.62 122 GLN A O 1
ATOM 928 N N . ASP A 1 123 ? -18.385 -10.048 2.753 1.00 83.56 123 ASP A N 1
ATOM 929 C CA . ASP A 1 123 ? -18.536 -8.588 2.687 1.00 83.56 123 ASP A CA 1
ATOM 930 C C . ASP A 1 123 ? -17.329 -7.870 3.310 1.00 83.56 123 ASP A C 1
ATOM 932 O O . ASP A 1 123 ? -16.970 -6.767 2.899 1.00 83.56 123 ASP A O 1
ATOM 936 N N . PHE A 1 124 ? -16.671 -8.509 4.285 1.00 84.81 124 PHE A N 1
ATOM 937 C CA . PHE A 1 124 ? -15.453 -7.999 4.915 1.00 84.81 124 PHE A CA 1
ATOM 938 C C . PHE A 1 124 ? -14.191 -8.336 4.105 1.00 84.81 124 PHE A C 1
ATOM 940 O O . PHE A 1 124 ? -13.322 -7.485 3.926 1.00 84.81 124 PHE A O 1
ATOM 947 N N . MET A 1 125 ? -14.092 -9.564 3.587 1.00 84.81 125 MET A N 1
ATOM 948 C CA . MET A 1 125 ? -12.922 -10.046 2.836 1.00 84.81 125 MET A CA 1
ATOM 949 C C . MET A 1 125 ? -12.883 -9.541 1.386 1.00 84.81 125 MET A C 1
ATOM 951 O O . MET A 1 125 ? -11.837 -9.565 0.736 1.00 84.81 125 MET A O 1
ATOM 955 N N . SER A 1 126 ? -14.020 -9.115 0.840 1.00 81.00 126 SER A N 1
ATOM 956 C CA . SER A 1 126 ? -14.167 -8.594 -0.521 1.00 81.00 126 SER A CA 1
ATOM 957 C C . SER A 1 126 ? -15.108 -7.388 -0.519 1.00 81.00 126 SER A C 1
ATOM 959 O O . SER A 1 126 ? -16.207 -7.464 -1.072 1.00 81.00 126 SER A O 1
ATOM 961 N N . PRO A 1 127 ? -14.695 -6.269 0.107 1.00 75.38 127 PRO A N 1
ATOM 962 C CA . PRO A 1 127 ? -15.569 -5.123 0.276 1.00 75.38 127 PRO A CA 1
ATOM 963 C C . PRO A 1 127 ? -15.985 -4.551 -1.088 1.00 75.38 127 PRO A C 1
ATOM 965 O O . PRO A 1 127 ? -15.164 -4.504 -2.017 1.00 75.38 127 PRO A O 1
ATOM 968 N N . PRO A 1 128 ? -17.248 -4.107 -1.229 1.00 70.69 128 PRO A N 1
ATOM 969 C CA . PRO A 1 128 ? -17.721 -3.496 -2.460 1.00 70.69 128 PRO A CA 1
ATOM 970 C C . PRO A 1 128 ? -16.873 -2.264 -2.778 1.00 70.69 128 PRO A C 1
ATOM 972 O O . PRO A 1 128 ? -16.538 -1.467 -1.902 1.00 70.69 128 PRO A O 1
ATOM 975 N N . GLN A 1 129 ? -16.502 -2.115 -4.048 1.00 70.81 129 GLN A N 1
ATOM 976 C CA . GLN A 1 129 ? -15.785 -0.928 -4.493 1.00 70.81 129 GLN A CA 1
ATOM 977 C C . GLN A 1 129 ? -16.754 0.255 -4.426 1.00 70.81 129 GLN A C 1
ATOM 979 O O . GLN A 1 129 ? -17.817 0.211 -5.047 1.00 70.81 129 GLN A O 1
ATOM 984 N N . SER A 1 130 ? -16.408 1.291 -3.663 1.00 67.19 130 SER A N 1
ATOM 985 C CA . SER A 1 130 ? -17.134 2.560 -3.718 1.00 67.19 130 SER A CA 1
ATOM 986 C C . SER A 1 130 ? -17.076 3.103 -5.148 1.00 67.19 130 SER A C 1
ATOM 988 O O . SER A 1 130 ? -16.006 3.095 -5.759 1.00 67.19 130 SER A O 1
ATOM 990 N N . ALA A 1 131 ? -18.232 3.511 -5.675 1.00 47.28 131 ALA A N 1
ATOM 991 C CA . ALA A 1 131 ? -18.361 4.157 -6.980 1.00 47.28 131 ALA A CA 1
ATOM 992 C C . ALA A 1 131 ? -17.760 5.569 -6.987 1.00 47.28 131 ALA A C 1
ATOM 994 O O . ALA A 1 131 ? -17.772 6.218 -5.914 1.00 47.28 131 ALA A O 1
#

Foldseek 3Di:
DDDDDDDDPPPPPDPPPPPDDDPPDPPVVVVVVVCVVVVVVVVVVVVVVVVVVVVCVVPDDDDDDDDDDDDDDPPPPPDDDDDDPVVVVVVVVVVVVVVVCVVVDPVVVVVVCVVVVLVPDCCNVPPDDDD

Radius of gyration: 38.38 Å; chains: 1; bounding box: 93×56×100 Å